Protein AF-A0A4R6B3Z7-F1 (afdb_monomer_lite)

Sequence (141 aa):
MPLNQSAVAQMITEAGQPAQTKGRKVWILDGGNMMTAMNHFKQITGEDFNMAALPTVASGFKLKTVSEAVLGTTVKVTLRGGSSSSIDGPGNKHHGPPTLEIQYAEALTLVPAFLGFKKKTVVEVKYSTRAEFARWADYAV

Organism: NCBI:txid2552766

Secondary structure (DSSP, 8-state):
----HHHHHHHHHHH-SPEEETTEEEEEETT--HHHHHHHHHHHH-PPP-GGGS-S--SS-EEEEEEEEETTEEEEEEEE---------TT-------EEEEETGGG-TT-GGGTTPPTTPEEEEEES-HHHHHHHHTT--

Foldseek 3Di:
DAFDLVLVQVLDVQQPAFDDDPQATEGENAQFALVNLQVSVCNGQVDHDPPVPFDPPQDWAFGDWDWDQQPNDTKIWIWTQARPDPDPDVPDDGGFGTKIKIWQCCSSVVRVVSPPPDGGHIYIYGGYHPVSVVVVVVVVD

Radius of gyration: 15.13 Å; chains: 1; bounding box: 40×35×35 Å

pLDDT: mean 76.1, std 18.97, range [32.97, 95.75]

Structure (mmCIF, N/CA/C/O backbone):
data_AF-A0A4R6B3Z7-F1
#
_entry.id   AF-A0A4R6B3Z7-F1
#
loop_
_atom_site.group_PDB
_atom_site.id
_atom_site.type_symbol
_atom_site.label_atom_id
_atom_site.label_alt_id
_atom_site.label_comp_id
_atom_site.label_asym_id
_atom_site.label_entity_id
_atom_site.label_seq_id
_atom_site.pdbx_PDB_ins_code
_atom_site.Cartn_x
_atom_site.Cartn_y
_atom_site.Cartn_z
_atom_site.occupancy
_atom_site.B_iso_or_equiv
_atom_site.auth_seq_id
_atom_site.auth_comp_id
_atom_site.auth_asym_id
_atom_site.auth_atom_id
_atom_site.pdbx_PDB_model_num
ATOM 1 N N . MET A 1 1 ? 1.414 10.761 13.659 1.00 69.19 1 MET A N 1
ATOM 2 C CA . MET A 1 1 ? 0.609 11.573 12.725 1.00 69.19 1 MET A CA 1
ATOM 3 C C . MET A 1 1 ? -0.324 10.600 12.038 1.00 69.19 1 MET A C 1
ATOM 5 O O . MET A 1 1 ? 0.214 9.582 11.626 1.00 69.19 1 MET A O 1
ATOM 9 N N . PRO A 1 2 ? -1.636 10.884 11.937 1.00 86.44 2 PRO A N 1
ATOM 10 C CA . PRO A 1 2 ? -2.605 9.965 11.342 1.00 86.44 2 PRO A CA 1
ATOM 11 C C . PRO A 1 2 ? -2.215 9.557 9.921 1.00 86.44 2 PRO A C 1
ATOM 13 O O . PRO A 1 2 ? -1.839 10.416 9.122 1.00 86.44 2 PRO A O 1
ATOM 16 N N . LEU A 1 3 ? -2.368 8.267 9.602 1.00 93.56 3 LEU A N 1
ATOM 17 C CA . LEU A 1 3 ? -2.203 7.738 8.252 1.00 93.56 3 LEU A CA 1
ATOM 18 C C . LEU A 1 3 ? -3.058 8.544 7.272 1.00 93.56 3 LEU A C 1
ATOM 20 O O . LEU A 1 3 ? -4.283 8.629 7.400 1.00 93.56 3 LEU A O 1
ATOM 24 N N . ASN A 1 4 ? -2.410 9.099 6.254 1.00 95.75 4 ASN A N 1
ATOM 25 C CA . ASN A 1 4 ? -3.064 9.868 5.211 1.00 95.75 4 ASN A CA 1
ATOM 26 C C . ASN A 1 4 ? -3.763 8.926 4.222 1.00 95.75 4 ASN A C 1
ATOM 28 O O . ASN A 1 4 ? -3.174 8.441 3.255 1.00 95.75 4 ASN A O 1
ATOM 32 N N . GLN A 1 5 ? -5.044 8.665 4.469 1.00 94.81 5 GLN A N 1
ATOM 33 C CA . GLN A 1 5 ? -5.840 7.756 3.643 1.00 94.81 5 GLN A CA 1
ATOM 34 C C . GLN A 1 5 ? -6.074 8.289 2.223 1.00 94.81 5 GLN A C 1
ATOM 36 O O . GLN A 1 5 ? -6.185 7.491 1.295 1.00 94.81 5 GLN A O 1
ATOM 41 N N . SER A 1 6 ? -6.082 9.611 2.023 1.00 95.44 6 SER A N 1
ATOM 42 C CA . SER A 1 6 ? -6.188 10.211 0.688 1.00 95.44 6 SER A CA 1
ATOM 43 C C . SER A 1 6 ? -4.965 9.883 -0.171 1.00 95.44 6 SER A C 1
ATOM 45 O O . SER A 1 6 ? -5.119 9.544 -1.342 1.00 95.44 6 SER A O 1
ATOM 47 N N . ALA A 1 7 ? -3.763 9.886 0.420 1.00 95.31 7 ALA A N 1
ATOM 48 C CA . ALA A 1 7 ? -2.546 9.445 -0.266 1.00 95.31 7 ALA A CA 1
ATOM 49 C C . ALA A 1 7 ? -2.605 7.949 -0.629 1.00 95.31 7 ALA A C 1
ATOM 51 O O . ALA A 1 7 ? -2.194 7.556 -1.719 1.00 95.31 7 ALA A O 1
ATOM 52 N N . VAL A 1 8 ? -3.181 7.109 0.242 1.00 94.81 8 VAL A N 1
ATOM 53 C CA . VAL A 1 8 ? -3.412 5.688 -0.076 1.00 94.81 8 VAL A CA 1
ATOM 54 C C . VAL A 1 8 ? -4.385 5.541 -1.250 1.00 94.81 8 VAL A C 1
ATOM 56 O O . VAL A 1 8 ? -4.115 4.774 -2.172 1.00 94.81 8 VAL A O 1
ATOM 59 N N . ALA A 1 9 ? -5.496 6.281 -1.250 1.00 94.19 9 ALA A N 1
ATOM 60 C CA . ALA A 1 9 ? -6.485 6.234 -2.326 1.00 94.19 9 ALA A CA 1
ATOM 61 C C . ALA A 1 9 ? -5.904 6.691 -3.673 1.00 94.19 9 ALA A C 1
ATOM 63 O O . ALA A 1 9 ? -6.158 6.051 -4.698 1.00 94.19 9 ALA A O 1
ATOM 64 N N . GLN A 1 10 ? -5.083 7.745 -3.668 1.00 93.94 10 GLN A N 1
ATOM 65 C CA . GLN A 1 10 ? -4.373 8.212 -4.856 1.00 93.94 10 GLN A CA 1
ATOM 66 C C . GLN A 1 10 ? -3.417 7.136 -5.392 1.00 93.94 10 GLN A C 1
ATOM 68 O O . GLN A 1 10 ? -3.535 6.754 -6.553 1.00 93.94 10 GLN A O 1
ATOM 73 N N . MET A 1 11 ? -2.554 6.571 -4.538 1.00 93.75 11 MET A N 1
ATOM 74 C CA . MET A 1 11 ? -1.624 5.499 -4.921 1.00 93.75 11 MET A CA 1
ATOM 75 C C . MET A 1 11 ? -2.352 4.300 -5.551 1.00 93.75 11 MET A C 1
ATOM 77 O O . MET A 1 11 ? -1.897 3.743 -6.549 1.00 93.75 11 MET A O 1
ATOM 81 N N . ILE A 1 12 ? -3.483 3.882 -4.975 1.00 92.19 12 ILE A N 1
ATOM 82 C CA . ILE A 1 12 ? -4.275 2.765 -5.510 1.00 92.19 12 ILE A CA 1
ATOM 83 C C . ILE A 1 12 ? -4.910 3.122 -6.859 1.00 92.19 12 ILE A C 1
ATOM 85 O O . ILE A 1 12 ? -4.953 2.276 -7.749 1.00 92.19 12 ILE A O 1
ATOM 89 N N . THR A 1 13 ? -5.356 4.367 -7.034 1.00 90.62 13 THR A N 1
ATOM 90 C CA . THR A 1 13 ? -5.906 4.857 -8.308 1.00 90.62 13 THR A CA 1
ATOM 91 C C . THR A 1 13 ? -4.843 4.846 -9.406 1.00 90.62 13 THR A C 1
ATOM 93 O O . THR A 1 13 ? -5.101 4.348 -10.500 1.00 90.62 13 THR A O 1
ATOM 96 N N . GLU A 1 14 ? -3.635 5.323 -9.102 1.00 88.94 14 GLU A N 1
ATOM 97 C CA . GLU A 1 14 ? -2.494 5.332 -10.026 1.00 88.94 14 GLU A CA 1
ATOM 98 C C . GLU A 1 14 ? -2.048 3.918 -10.417 1.00 88.94 14 GLU A C 1
ATOM 100 O O . GLU A 1 14 ? -1.723 3.662 -11.574 1.00 88.94 14 GLU A O 1
ATOM 105 N N . ALA A 1 15 ? -2.084 2.970 -9.476 1.00 85.25 15 ALA A N 1
ATOM 106 C CA . ALA A 1 15 ? -1.751 1.575 -9.754 1.00 85.25 15 ALA A CA 1
ATOM 107 C C . ALA A 1 15 ? -2.852 0.821 -10.535 1.00 85.25 15 ALA A C 1
ATOM 109 O O . ALA A 1 15 ? -2.633 -0.290 -11.024 1.00 85.25 15 ALA A O 1
ATOM 110 N N . GLY A 1 16 ? -4.048 1.402 -10.669 1.00 82.56 16 GLY A N 1
ATOM 111 C CA . GLY A 1 16 ? -5.147 0.852 -11.455 1.00 82.56 16 GLY A CA 1
ATOM 112 C C . GLY A 1 16 ? -5.812 -0.371 -10.814 1.00 82.56 16 GLY A C 1
ATOM 113 O O . GLY A 1 16 ? -6.297 -0.325 -9.684 1.00 82.56 16 GLY A O 1
ATOM 114 N N . GLN A 1 17 ? -5.910 -1.471 -11.564 1.00 76.50 17 GLN A N 1
ATOM 115 C CA . GLN A 1 17 ? -6.626 -2.673 -11.122 1.00 76.50 17 GLN A CA 1
ATOM 116 C C . GLN A 1 17 ? -5.704 -3.648 -10.378 1.00 76.50 17 GLN A C 1
ATOM 118 O O . GLN A 1 17 ? -4.563 -3.850 -10.804 1.00 76.50 17 GLN A O 1
ATOM 123 N N . PRO A 1 18 ? -6.189 -4.305 -9.306 1.00 78.44 18 PRO A N 1
ATOM 124 C CA . PRO A 1 18 ? -5.398 -5.307 -8.616 1.00 78.44 18 PRO A CA 1
ATOM 125 C C . PRO A 1 18 ? -5.166 -6.535 -9.500 1.00 78.44 18 PRO A C 1
ATOM 127 O O . PRO A 1 18 ? -6.094 -7.072 -10.107 1.00 78.44 18 PRO A O 1
ATOM 130 N N . ALA A 1 19 ? -3.943 -7.051 -9.477 1.00 71.31 19 ALA A N 1
ATOM 131 C CA . ALA A 1 19 ? -3.645 -8.413 -9.873 1.00 71.31 19 ALA A CA 1
ATOM 132 C C . ALA A 1 19 ? -4.337 -9.402 -8.916 1.00 71.31 19 ALA A C 1
ATOM 134 O O . ALA A 1 19 ? -4.336 -9.240 -7.688 1.00 71.31 19 ALA A O 1
ATOM 135 N N . GLN A 1 20 ? -4.936 -10.455 -9.475 1.00 56.88 20 GLN A N 1
ATOM 136 C CA . GLN A 1 20 ? -5.531 -11.521 -8.676 1.00 56.88 20 GLN A CA 1
ATOM 137 C C . GLN A 1 20 ? -4.430 -12.416 -8.104 1.00 56.88 20 GLN A C 1
ATOM 139 O O . GLN A 1 20 ? -3.680 -13.041 -8.846 1.00 56.88 20 GLN A O 1
ATOM 144 N N . THR A 1 21 ? -4.349 -12.507 -6.776 1.00 60.94 21 THR A N 1
ATOM 145 C CA . THR A 1 21 ? -3.451 -13.444 -6.087 1.00 60.94 21 THR A CA 1
ATOM 146 C C . THR A 1 21 ? -4.189 -14.127 -4.935 1.00 60.94 21 THR A C 1
ATOM 148 O O . THR A 1 21 ? -5.158 -13.589 -4.389 1.00 60.94 21 THR A O 1
ATOM 151 N N . LYS A 1 22 ? -3.768 -15.341 -4.561 1.00 59.09 22 LYS A N 1
ATOM 152 C CA . LYS A 1 22 ? -4.377 -16.080 -3.445 1.00 59.09 22 LYS A CA 1
ATOM 153 C C . LYS A 1 22 ? -4.065 -15.370 -2.120 1.00 59.09 22 LYS A C 1
ATOM 155 O O . LYS A 1 22 ? -2.913 -15.274 -1.714 1.00 59.09 22 LYS A O 1
ATOM 160 N N . GLY A 1 23 ? -5.101 -14.883 -1.435 1.00 64.69 23 GLY A N 1
ATOM 161 C CA . GLY A 1 23 ? -5.010 -14.364 -0.061 1.00 64.69 23 GLY A CA 1
ATOM 162 C C . GLY A 1 23 ? -4.461 -12.940 0.104 1.00 64.69 23 GLY A C 1
ATOM 163 O O . GLY A 1 23 ? -4.449 -12.440 1.227 1.00 64.69 23 GLY A O 1
ATOM 164 N N . ARG A 1 24 ? -4.047 -12.266 -0.976 1.00 73.38 24 ARG A N 1
ATOM 165 C CA . ARG A 1 24 ? -3.576 -10.872 -0.961 1.00 73.38 24 ARG A CA 1
ATOM 166 C C . ARG A 1 24 ? -4.234 -10.068 -2.072 1.00 73.38 24 ARG A C 1
ATOM 168 O O . ARG A 1 24 ? -4.665 -10.613 -3.088 1.00 73.38 24 ARG A O 1
ATOM 175 N N . LYS A 1 25 ? -4.320 -8.757 -1.875 1.00 85.06 25 LYS A N 1
ATOM 176 C CA . LYS A 1 25 ? -4.752 -7.828 -2.918 1.00 85.06 25 LYS A CA 1
ATOM 177 C C . LYS A 1 25 ? -3.520 -7.079 -3.407 1.00 85.06 25 LYS A C 1
ATOM 179 O O . LYS A 1 25 ? -2.950 -6.287 -2.664 1.00 85.06 25 LYS A O 1
ATOM 184 N N . VAL A 1 26 ? -3.065 -7.410 -4.610 1.00 85.50 26 VAL A N 1
ATOM 185 C CA . VAL A 1 26 ? -1.793 -6.916 -5.145 1.00 85.50 26 VAL A CA 1
ATOM 186 C C . VAL A 1 26 ? -2.087 -5.908 -6.240 1.00 85.50 26 VAL A C 1
ATOM 188 O O . VAL A 1 26 ? -2.778 -6.239 -7.189 1.00 85.50 26 VAL A O 1
ATOM 191 N N . TRP A 1 27 ? -1.551 -4.704 -6.133 1.00 87.94 27 TRP A N 1
ATOM 192 C CA . TRP A 1 27 ? -1.521 -3.703 -7.191 1.00 87.94 27 TRP A CA 1
ATOM 193 C C . TRP A 1 27 ? -0.117 -3.590 -7.753 1.00 87.94 27 TRP A C 1
ATOM 195 O O . TRP A 1 27 ? 0.869 -3.821 -7.049 1.00 87.94 27 TRP A O 1
ATOM 205 N N . ILE A 1 28 ? -0.036 -3.213 -9.023 1.00 84.62 28 ILE A N 1
ATOM 206 C CA . ILE A 1 28 ? 1.228 -2.982 -9.709 1.00 84.62 28 ILE A CA 1
ATOM 207 C C . ILE A 1 28 ? 1.203 -1.553 -10.221 1.00 84.62 28 ILE A C 1
ATOM 209 O O . ILE A 1 28 ? 0.374 -1.207 -11.059 1.00 84.62 28 ILE A O 1
ATOM 213 N N . LEU A 1 29 ? 2.118 -0.744 -9.708 1.00 85.25 29 LEU A N 1
ATOM 214 C CA . LEU A 1 29 ? 2.372 0.591 -10.209 1.00 85.25 29 LEU A CA 1
ATOM 215 C C . LEU A 1 29 ? 3.464 0.489 -11.276 1.00 85.25 29 LEU A C 1
ATOM 217 O O . LEU A 1 29 ? 4.644 0.313 -10.954 1.00 85.25 29 LEU A O 1
ATOM 221 N N . ASP A 1 30 ? 3.029 0.549 -12.535 1.00 79.69 30 ASP A N 1
ATOM 222 C CA . ASP A 1 30 ? 3.887 0.423 -13.714 1.00 79.69 30 ASP A CA 1
ATOM 223 C C . ASP A 1 30 ? 4.884 1.589 -13.784 1.00 79.69 30 ASP A C 1
ATOM 225 O O . ASP A 1 30 ? 4.512 2.746 -13.596 1.00 79.69 30 ASP A O 1
ATOM 229 N N . GLY A 1 31 ? 6.167 1.289 -13.998 1.00 73.44 31 GLY A N 1
ATOM 230 C CA . GLY A 1 31 ? 7.242 2.292 -13.991 1.00 73.44 31 GLY A CA 1
ATOM 231 C C . GLY A 1 31 ? 7.625 2.835 -12.605 1.00 73.44 31 GLY A C 1
ATOM 232 O O . GLY A 1 31 ? 8.460 3.735 -12.504 1.00 73.44 31 GLY A O 1
ATOM 233 N N . GLY A 1 32 ? 7.054 2.293 -11.524 1.00 75.50 32 GLY A N 1
ATOM 234 C CA . GLY A 1 32 ? 7.458 2.628 -10.162 1.00 75.50 32 GLY A CA 1
ATOM 235 C C . GLY A 1 32 ? 8.855 2.102 -9.826 1.00 75.50 32 GLY A C 1
ATOM 236 O O . GLY A 1 32 ? 9.246 1.024 -10.261 1.00 75.50 32 GLY A O 1
ATOM 237 N N . ASN A 1 33 ? 9.593 2.832 -8.990 1.00 81.00 33 ASN A N 1
ATOM 238 C CA . ASN A 1 33 ? 10.872 2.382 -8.440 1.00 81.00 33 ASN A CA 1
ATOM 239 C C . ASN A 1 33 ? 10.935 2.613 -6.919 1.00 81.00 33 ASN A C 1
ATOM 241 O O . ASN A 1 33 ? 9.954 3.007 -6.282 1.00 81.00 33 ASN A O 1
ATOM 245 N N . MET A 1 34 ? 12.104 2.369 -6.322 1.00 82.81 34 MET A N 1
ATOM 246 C CA . MET A 1 34 ? 12.314 2.512 -4.881 1.00 82.81 34 MET A CA 1
ATOM 247 C C . MET A 1 34 ? 12.057 3.943 -4.374 1.00 82.81 34 MET A C 1
ATOM 249 O O . MET A 1 34 ? 11.475 4.116 -3.306 1.00 82.81 34 MET A O 1
ATOM 253 N N . MET A 1 35 ? 12.430 4.964 -5.151 1.00 84.50 35 MET A N 1
ATOM 254 C CA . MET A 1 35 ? 12.198 6.368 -4.800 1.00 84.50 35 MET A CA 1
ATOM 255 C C . MET A 1 35 ? 10.701 6.695 -4.791 1.00 84.50 35 MET A C 1
ATOM 257 O O . MET A 1 35 ? 10.207 7.307 -3.845 1.00 84.50 35 MET A O 1
ATOM 261 N N . THR A 1 36 ? 9.951 6.222 -5.792 1.00 87.94 36 THR A N 1
ATOM 262 C CA . THR A 1 36 ? 8.484 6.356 -5.825 1.00 87.94 36 THR A CA 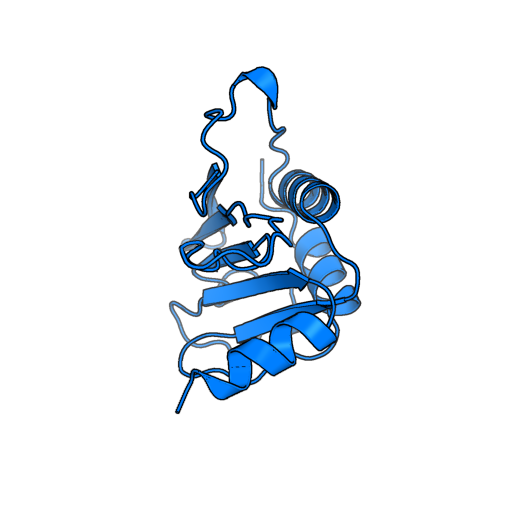1
ATOM 263 C C . THR A 1 36 ? 7.846 5.697 -4.600 1.00 87.94 36 THR A C 1
ATOM 265 O O . THR A 1 36 ? 6.994 6.294 -3.944 1.00 87.94 36 THR A O 1
ATOM 268 N N . ALA A 1 37 ? 8.308 4.498 -4.233 1.00 88.56 37 ALA A N 1
ATOM 269 C CA . ALA A 1 37 ? 7.805 3.775 -3.069 1.00 88.56 37 ALA A CA 1
ATOM 270 C C . ALA A 1 37 ? 8.092 4.503 -1.742 1.00 88.56 37 ALA A C 1
ATOM 272 O O . ALA A 1 37 ? 7.229 4.549 -0.862 1.00 88.56 37 ALA A O 1
ATOM 273 N N . MET A 1 38 ? 9.277 5.108 -1.599 1.00 88.69 38 MET A N 1
ATOM 274 C CA . MET A 1 38 ? 9.626 5.945 -0.443 1.00 88.69 38 MET A CA 1
ATOM 275 C C . MET A 1 38 ? 8.756 7.200 -0.366 1.00 88.69 38 MET A C 1
ATOM 277 O O . MET A 1 38 ? 8.287 7.542 0.718 1.00 88.69 38 MET A O 1
ATOM 281 N N . ASN A 1 39 ? 8.495 7.850 -1.503 1.00 91.25 39 ASN A N 1
ATOM 282 C CA . ASN A 1 39 ? 7.639 9.033 -1.566 1.00 91.25 39 ASN A CA 1
ATOM 283 C C . ASN A 1 39 ? 6.200 8.714 -1.146 1.00 91.25 39 ASN A C 1
ATOM 285 O O . ASN A 1 39 ? 5.658 9.407 -0.287 1.00 91.25 39 ASN A O 1
ATOM 289 N N . HIS A 1 40 ? 5.604 7.636 -1.664 1.00 93.31 40 HIS A N 1
ATOM 290 C CA . HIS A 1 40 ? 4.278 7.194 -1.218 1.00 93.31 40 HIS A CA 1
ATOM 291 C C . HIS A 1 40 ? 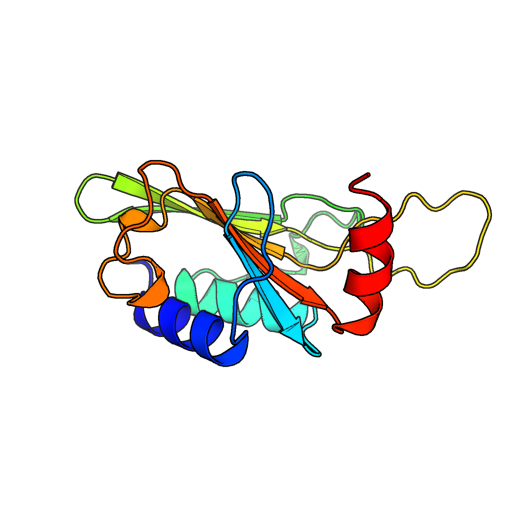4.265 6.826 0.264 1.00 93.31 40 HIS A C 1
ATOM 293 O O . HIS A 1 40 ? 3.359 7.228 0.991 1.00 93.31 40 HIS A O 1
ATOM 299 N N . PHE A 1 41 ? 5.290 6.123 0.756 1.00 93.12 41 PHE A N 1
ATOM 300 C CA . PHE A 1 41 ? 5.387 5.818 2.180 1.00 93.12 41 PHE A CA 1
ATOM 301 C C . PHE A 1 41 ? 5.417 7.090 3.035 1.00 93.12 41 PHE A C 1
ATOM 303 O O . PHE A 1 41 ? 4.667 7.178 4.008 1.00 93.12 41 PHE A O 1
ATOM 310 N N . LYS A 1 42 ? 6.222 8.091 2.657 1.00 93.75 42 LYS A N 1
ATOM 311 C CA . LYS A 1 42 ? 6.277 9.389 3.339 1.00 93.75 42 LYS A CA 1
ATOM 312 C C . LYS A 1 42 ? 4.926 10.099 3.300 1.00 93.75 42 LYS A C 1
ATOM 314 O O . LYS A 1 42 ? 4.465 10.574 4.329 1.00 93.75 42 LYS A O 1
ATOM 319 N N . GLN A 1 43 ? 4.267 10.152 2.145 1.00 94.88 43 GLN A N 1
ATOM 320 C CA . GLN A 1 43 ? 2.956 10.796 2.008 1.00 94.88 43 GLN A CA 1
ATOM 321 C C . GLN A 1 43 ? 1.881 10.130 2.876 1.00 94.88 43 GLN A C 1
ATOM 323 O O . GLN A 1 43 ? 1.044 10.826 3.446 1.00 94.88 43 GLN A O 1
ATOM 328 N N . ILE A 1 44 ? 1.916 8.798 2.989 1.00 95.25 44 ILE A N 1
ATOM 329 C CA . ILE A 1 44 ? 0.963 8.010 3.779 1.00 95.25 44 ILE A CA 1
ATOM 330 C C . ILE A 1 44 ? 1.236 8.145 5.278 1.00 95.25 44 ILE A C 1
ATOM 332 O O . ILE A 1 44 ? 0.299 8.275 6.058 1.00 95.25 44 ILE A O 1
ATOM 336 N N . THR A 1 45 ? 2.498 8.074 5.694 1.00 94.31 45 THR A N 1
ATOM 337 C CA . THR A 1 45 ? 2.865 7.919 7.113 1.00 94.31 45 THR A CA 1
ATOM 338 C C . THR A 1 45 ? 3.384 9.199 7.770 1.00 94.31 45 THR A C 1
ATOM 340 O O . THR A 1 45 ? 3.505 9.247 8.990 1.00 94.31 45 THR A O 1
ATOM 343 N N . GLY A 1 46 ? 3.730 10.220 6.982 1.00 91.75 46 GLY A N 1
ATOM 344 C CA . GLY A 1 46 ? 4.452 11.416 7.430 1.00 91.75 46 GLY A CA 1
ATOM 345 C C . GLY A 1 46 ? 5.922 11.162 7.779 1.00 91.75 46 GLY A C 1
ATOM 346 O O . GLY A 1 46 ? 6.641 12.096 8.120 1.00 91.75 46 GLY A O 1
ATOM 347 N N . GLU A 1 47 ? 6.382 9.913 7.696 1.00 88.81 47 GLU A N 1
ATOM 348 C CA . GLU A 1 47 ? 7.709 9.515 8.140 1.00 88.81 47 GLU A CA 1
ATOM 349 C C . GLU A 1 47 ? 8.731 9.601 7.013 1.00 88.81 47 GLU A C 1
ATOM 351 O O . GLU A 1 47 ? 8.602 8.962 5.966 1.00 88.81 47 GLU A O 1
ATOM 356 N N . ASP A 1 48 ? 9.804 10.336 7.280 1.00 81.62 48 ASP A N 1
ATOM 357 C CA . ASP A 1 48 ? 10.959 10.386 6.401 1.00 81.62 48 ASP A CA 1
ATOM 358 C C . ASP A 1 48 ? 11.816 9.118 6.502 1.00 81.62 48 ASP A C 1
ATOM 360 O O . ASP A 1 48 ? 11.838 8.389 7.508 1.00 81.62 48 ASP A O 1
ATOM 364 N N . PHE A 1 49 ? 12.558 8.868 5.428 1.00 75.62 49 PHE A N 1
ATOM 365 C CA . PHE A 1 49 ? 13.634 7.892 5.409 1.00 75.62 49 PHE A CA 1
ATOM 366 C C . PHE A 1 49 ? 14.962 8.612 5.527 1.00 75.62 49 PHE A C 1
ATOM 368 O O . PHE A 1 49 ? 15.368 9.345 4.628 1.00 75.62 49 PHE A O 1
ATOM 375 N N . ASN A 1 50 ? 15.688 8.331 6.603 1.00 70.50 50 ASN A N 1
ATOM 376 C CA . ASN A 1 50 ? 17.099 8.654 6.633 1.00 70.50 50 ASN A CA 1
ATOM 377 C C . ASN A 1 50 ? 17.851 7.595 5.816 1.00 70.50 50 ASN A C 1
ATOM 379 O O . ASN A 1 50 ? 18.132 6.507 6.318 1.00 70.50 50 ASN A O 1
ATOM 383 N N . MET A 1 51 ? 18.163 7.914 4.559 1.00 64.75 51 MET A N 1
ATOM 384 C CA . MET A 1 51 ? 18.902 7.015 3.668 1.00 64.75 51 MET A CA 1
ATOM 385 C C . MET A 1 51 ? 20.273 6.608 4.221 1.00 64.75 51 MET A C 1
ATOM 387 O O . MET A 1 51 ? 20.717 5.500 3.947 1.00 64.75 51 MET A O 1
ATOM 391 N N . ALA A 1 52 ? 20.913 7.456 5.032 1.00 62.66 52 ALA A N 1
ATOM 392 C CA . ALA A 1 52 ? 22.194 7.138 5.662 1.00 62.66 52 ALA A CA 1
ATOM 393 C C . ALA A 1 52 ? 22.057 6.150 6.835 1.00 62.66 52 ALA A C 1
ATOM 395 O O . ALA A 1 52 ? 23.031 5.506 7.211 1.00 62.66 52 ALA A O 1
ATOM 396 N N . ALA A 1 53 ? 20.855 6.020 7.406 1.00 58.25 53 ALA A N 1
ATOM 397 C CA . ALA A 1 53 ? 20.550 5.075 8.480 1.00 58.25 53 ALA A CA 1
ATOM 398 C C . ALA A 1 53 ? 19.901 3.778 7.969 1.00 58.25 53 ALA A C 1
ATOM 400 O O . ALA A 1 53 ? 19.594 2.888 8.765 1.00 58.25 53 ALA A O 1
ATOM 401 N N . LEU A 1 54 ? 19.660 3.664 6.659 1.00 58.56 54 LEU A N 1
ATOM 402 C CA . LEU A 1 54 ? 19.177 2.421 6.080 1.00 58.56 54 LEU A CA 1
ATOM 403 C C . LEU A 1 54 ? 20.319 1.399 6.081 1.00 58.56 54 LEU A C 1
ATOM 405 O O . LEU A 1 54 ? 21.416 1.717 5.615 1.00 58.56 54 LEU A O 1
ATOM 409 N N . PRO A 1 55 ? 20.093 0.174 6.589 1.00 54.06 55 PRO A N 1
ATOM 410 C CA . PRO A 1 55 ? 21.111 -0.861 6.546 1.00 54.06 55 PRO A CA 1
ATOM 411 C C . PRO A 1 55 ? 21.543 -1.076 5.091 1.00 54.06 55 PRO A C 1
ATOM 413 O O . PRO A 1 55 ? 20.717 -1.327 4.216 1.00 54.06 55 PRO A O 1
ATOM 416 N N . THR A 1 56 ? 22.849 -0.968 4.839 1.00 51.66 56 THR A N 1
ATOM 417 C CA . THR A 1 56 ? 23.481 -0.964 3.505 1.00 51.66 56 THR A CA 1
ATOM 418 C C . THR A 1 56 ? 23.331 -2.294 2.753 1.00 51.66 56 THR A C 1
ATOM 420 O O . THR A 1 56 ? 23.726 -2.414 1.596 1.00 51.66 56 THR A O 1
ATOM 423 N N . VAL A 1 57 ? 22.739 -3.310 3.386 1.00 48.84 57 VAL A N 1
ATOM 424 C CA . VAL A 1 57 ? 22.419 -4.599 2.769 1.00 48.84 57 VAL A CA 1
ATOM 425 C C . VAL A 1 57 ? 21.156 -4.489 1.915 1.00 48.84 57 VAL A C 1
ATOM 427 O O . VAL A 1 57 ? 20.034 -4.786 2.327 1.00 48.84 57 VAL A O 1
ATOM 430 N N . ALA A 1 58 ? 21.390 -4.078 0.672 1.00 45.34 58 ALA A N 1
ATOM 431 C CA . ALA A 1 58 ? 20.503 -4.231 -0.466 1.00 45.34 58 ALA A CA 1
ATOM 432 C C . ALA A 1 58 ? 20.245 -5.723 -0.758 1.00 45.34 58 ALA A C 1
ATOM 434 O O . ALA A 1 58 ? 20.928 -6.342 -1.565 1.00 45.34 58 ALA A O 1
ATOM 435 N N . SER A 1 59 ? 19.280 -6.332 -0.070 1.00 43.69 59 SER A N 1
ATOM 436 C CA . SER A 1 59 ? 18.623 -7.569 -0.526 1.00 43.69 59 SER A CA 1
ATOM 437 C C . SER A 1 59 ? 17.318 -7.816 0.241 1.00 43.69 59 SER A C 1
ATOM 439 O O . SER A 1 59 ? 17.306 -8.328 1.352 1.00 43.69 59 SER A O 1
ATOM 441 N N . GLY A 1 60 ? 16.176 -7.429 -0.336 1.00 49.97 60 GLY A N 1
ATOM 442 C CA . GLY A 1 60 ? 14.847 -7.939 0.050 1.00 49.97 60 GLY A CA 1
ATOM 443 C C . GLY A 1 60 ? 14.314 -7.642 1.464 1.00 49.97 60 GLY A C 1
ATOM 444 O O . GLY A 1 60 ? 13.289 -8.214 1.847 1.00 49.97 60 GLY A O 1
ATOM 445 N N . PHE A 1 61 ? 14.954 -6.777 2.257 1.00 65.56 61 PHE A N 1
ATOM 446 C CA . PHE A 1 61 ? 14.540 -6.542 3.643 1.00 65.56 61 PHE A CA 1
ATOM 447 C C . PHE A 1 61 ? 13.411 -5.513 3.798 1.00 65.56 61 PHE A C 1
ATOM 449 O O . PHE A 1 61 ? 13.271 -4.538 3.058 1.00 65.56 61 PHE A O 1
ATOM 456 N N . LYS A 1 62 ? 12.590 -5.751 4.827 1.00 68.56 62 LYS A N 1
ATOM 457 C CA . LYS A 1 62 ? 11.638 -4.795 5.398 1.00 68.56 62 LYS A CA 1
ATOM 458 C C . LYS A 1 62 ? 12.414 -3.566 5.883 1.00 68.56 62 LYS A C 1
ATOM 460 O O . LYS A 1 62 ? 13.157 -3.669 6.850 1.00 68.56 62 LYS A O 1
ATOM 465 N N . LEU A 1 63 ? 12.233 -2.430 5.216 1.00 77.44 63 LEU A N 1
ATOM 466 C CA . LEU A 1 63 ? 13.009 -1.215 5.468 1.00 77.44 63 LEU A CA 1
ATOM 467 C C . LEU A 1 63 ? 12.456 -0.427 6.646 1.00 77.44 63 LEU A C 1
ATOM 469 O O . LEU A 1 63 ? 13.188 -0.078 7.564 1.00 77.44 63 LEU A O 1
ATOM 473 N N . LYS A 1 64 ? 11.149 -0.157 6.637 1.00 85.75 64 LYS A N 1
ATOM 474 C CA . LYS A 1 64 ? 10.488 0.576 7.720 1.00 85.75 64 LYS A CA 1
ATOM 475 C C . LYS A 1 64 ? 9.053 0.120 7.868 1.00 85.75 64 LYS A C 1
ATOM 477 O O . LYS A 1 64 ? 8.417 -0.360 6.928 1.00 85.75 64 LYS A O 1
ATOM 482 N N . THR A 1 65 ? 8.537 0.215 9.085 1.00 90.00 65 THR A N 1
ATOM 483 C CA . THR A 1 65 ? 7.117 0.017 9.354 1.00 90.00 65 THR A CA 1
ATOM 484 C C . THR A 1 65 ? 6.621 1.059 10.313 1.00 90.00 65 THR A C 1
ATOM 486 O O . THR A 1 65 ? 7.207 1.247 11.372 1.00 90.00 65 THR A O 1
ATOM 489 N N . VAL A 1 66 ? 5.509 1.670 9.937 1.00 91.44 66 VAL A N 1
ATOM 490 C CA . VAL A 1 66 ? 4.730 2.549 10.795 1.00 91.44 66 VAL A CA 1
ATOM 491 C C . VAL A 1 66 ? 3.455 1.805 11.144 1.00 91.44 66 VAL A C 1
ATOM 493 O O . VAL A 1 66 ? 2.826 1.193 10.281 1.00 91.44 66 VAL A O 1
ATOM 496 N N . SER A 1 67 ? 3.135 1.777 12.433 1.00 93.56 67 SER A N 1
ATOM 497 C CA . SER A 1 67 ? 1.907 1.177 12.946 1.00 93.56 67 SER A CA 1
ATOM 498 C C . SER A 1 67 ? 1.090 2.269 13.606 1.00 93.56 67 SER A C 1
ATOM 500 O O . SER A 1 67 ? 1.622 2.997 14.439 1.00 93.56 67 SER A O 1
ATOM 502 N N . GLU A 1 68 ? -0.186 2.361 13.260 1.00 93.00 68 GLU A N 1
ATOM 503 C CA . GLU A 1 68 ? -1.072 3.372 13.818 1.00 93.00 68 GLU A CA 1
ATOM 504 C C . GLU A 1 68 ? -2.479 2.822 14.028 1.00 93.00 68 GLU A C 1
ATOM 506 O O . GLU A 1 68 ? -2.948 1.963 13.281 1.00 93.00 68 GLU A O 1
ATOM 511 N N . ALA A 1 69 ? -3.147 3.298 15.077 1.00 92.19 69 ALA A N 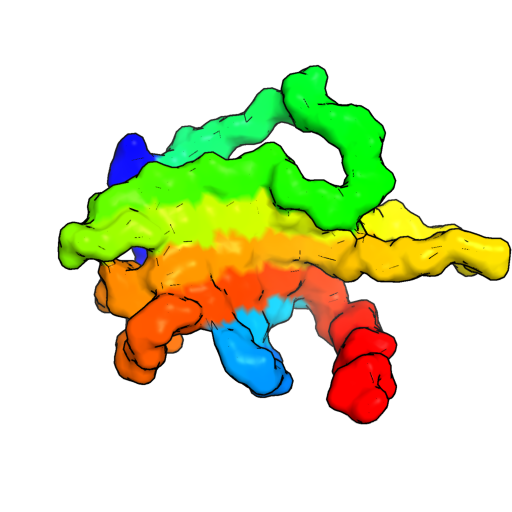1
ATOM 512 C CA . ALA A 1 69 ? -4.522 2.932 15.361 1.00 92.19 69 ALA A CA 1
ATOM 513 C C . ALA A 1 69 ? -5.477 3.768 14.498 1.00 92.19 69 ALA A C 1
ATOM 515 O O . ALA A 1 69 ? -5.557 4.985 14.642 1.00 92.19 69 ALA A O 1
ATOM 516 N N . VAL A 1 70 ? -6.242 3.101 13.639 1.00 91.00 70 VAL A N 1
ATOM 517 C CA . VAL A 1 70 ? -7.313 3.693 12.834 1.00 91.00 70 VAL A CA 1
ATOM 518 C C . VAL A 1 70 ? -8.611 2.992 13.216 1.00 91.00 70 VAL A C 1
ATOM 520 O O . VAL A 1 70 ? -8.727 1.777 13.070 1.00 91.00 70 VAL A O 1
ATOM 523 N N . LEU A 1 71 ? -9.575 3.742 13.761 1.00 86.88 71 LEU A N 1
ATOM 524 C CA . LEU A 1 71 ? -10.890 3.220 14.173 1.00 86.88 71 LEU A CA 1
ATOM 525 C C . LEU A 1 71 ? -10.802 1.968 15.076 1.00 86.88 71 LEU A C 1
ATOM 527 O O . LEU A 1 71 ? -11.539 1.000 14.906 1.00 86.88 71 LEU A O 1
ATOM 531 N N . GLY A 1 72 ? -9.853 1.959 16.018 1.00 88.12 72 GLY A N 1
ATOM 532 C CA . GLY A 1 72 ? -9.641 0.835 16.939 1.00 88.12 72 GLY A CA 1
ATOM 533 C C . GLY A 1 72 ? -8.904 -0.372 16.342 1.00 88.12 72 GLY A C 1
ATOM 534 O O . GLY A 1 72 ? -8.733 -1.373 17.032 1.00 88.12 72 GLY A O 1
ATOM 535 N N . THR A 1 73 ? -8.433 -0.290 15.093 1.00 90.88 73 THR A N 1
ATOM 536 C CA . THR A 1 73 ? -7.610 -1.321 14.444 1.00 90.88 73 THR A CA 1
ATOM 537 C C . THR A 1 73 ? -6.201 -0.796 14.193 1.00 90.88 73 THR A C 1
ATOM 539 O O . THR A 1 73 ? -6.024 0.279 13.626 1.00 90.88 73 THR A O 1
ATOM 542 N N . THR A 1 74 ? -5.175 -1.553 14.586 1.00 94.00 74 THR A N 1
ATOM 543 C CA . THR A 1 74 ? -3.781 -1.184 14.304 1.00 94.00 74 THR A CA 1
ATOM 544 C C . THR A 1 74 ? -3.426 -1.511 12.857 1.00 94.00 74 THR A C 1
ATOM 546 O O . THR A 1 74 ? -3.096 -2.653 12.531 1.00 94.00 74 THR A O 1
ATOM 549 N N . VAL A 1 75 ? -3.454 -0.497 11.998 1.00 94.00 75 VAL A N 1
ATOM 550 C CA . VAL A 1 75 ? -3.001 -0.581 10.609 1.00 94.00 75 VAL A CA 1
ATOM 551 C C . VAL A 1 75 ? -1.481 -0.507 10.586 1.00 94.00 75 VAL A C 1
ATOM 553 O O . VAL A 1 75 ? -0.875 0.305 11.287 1.00 94.00 75 VAL A O 1
ATOM 556 N N . LYS A 1 76 ? -0.850 -1.361 9.778 1.00 94.25 76 LYS A N 1
ATOM 557 C CA . LYS A 1 76 ? 0.605 -1.346 9.588 1.00 94.25 76 LYS A CA 1
ATOM 558 C C . LYS A 1 76 ? 0.924 -1.045 8.140 1.00 94.25 76 LYS A C 1
ATOM 560 O O . LYS A 1 76 ? 0.473 -1.770 7.259 1.00 94.25 76 LYS A O 1
ATOM 565 N N . VAL A 1 77 ? 1.737 -0.020 7.921 1.00 93.50 77 VAL A N 1
ATOM 566 C CA . VAL A 1 77 ? 2.289 0.323 6.612 1.00 93.50 77 VAL A CA 1
ATOM 567 C C . VAL A 1 77 ? 3.760 -0.050 6.619 1.00 93.50 77 VAL A C 1
ATOM 569 O O . VAL A 1 77 ? 4.533 0.443 7.441 1.00 93.50 77 VAL A O 1
ATOM 572 N N . THR A 1 78 ? 4.157 -0.949 5.729 1.00 91.50 78 THR A N 1
ATOM 573 C CA . THR A 1 78 ? 5.516 -1.473 5.634 1.00 91.50 78 THR A CA 1
ATOM 574 C C . THR A 1 78 ? 6.096 -1.176 4.259 1.00 91.50 78 THR A C 1
ATOM 576 O O . THR A 1 78 ? 5.581 -1.667 3.260 1.00 91.50 78 THR A O 1
ATOM 579 N N . LEU A 1 79 ? 7.212 -0.444 4.204 1.00 89.38 79 LEU A N 1
ATOM 580 C CA . LEU A 1 79 ? 8.033 -0.372 2.997 1.00 89.38 79 LEU A CA 1
ATOM 581 C C . LEU A 1 79 ? 9.054 -1.509 3.021 1.00 89.38 79 LEU A C 1
ATOM 583 O O . LEU A 1 79 ? 9.795 -1.674 3.995 1.00 89.38 79 LEU A O 1
ATOM 587 N N . ARG A 1 80 ? 9.104 -2.286 1.946 1.00 85.00 80 ARG A N 1
ATOM 588 C CA . ARG A 1 80 ? 10.098 -3.333 1.714 1.00 85.00 80 ARG A CA 1
ATOM 589 C C . ARG A 1 80 ? 10.961 -2.939 0.528 1.00 85.00 80 ARG A C 1
ATOM 591 O O . ARG A 1 80 ? 10.439 -2.494 -0.495 1.00 85.00 80 ARG A O 1
ATOM 598 N N . GLY A 1 81 ? 12.267 -3.125 0.677 1.00 75.75 81 GLY A N 1
ATOM 599 C CA . GLY A 1 81 ? 13.193 -2.981 -0.434 1.00 75.75 81 GLY A CA 1
ATOM 600 C C . GLY A 1 81 ? 12.983 -4.100 -1.450 1.00 75.75 81 GLY A C 1
ATOM 601 O O . GLY A 1 81 ? 12.684 -5.236 -1.077 1.00 75.75 81 GLY A O 1
ATOM 602 N N . GLY A 1 82 ? 13.156 -3.767 -2.725 1.00 67.00 82 GLY A N 1
ATOM 603 C CA . GLY A 1 82 ? 13.418 -4.736 -3.784 1.00 67.00 82 GLY A CA 1
ATOM 604 C C . GLY A 1 82 ? 14.893 -4.702 -4.170 1.00 67.00 82 GLY A C 1
ATOM 605 O O . GLY A 1 82 ? 15.531 -3.667 -3.982 1.00 67.00 82 GLY A O 1
ATOM 606 N N . SER A 1 83 ? 15.455 -5.801 -4.681 1.00 51.81 83 SER A N 1
ATOM 607 C CA . SER A 1 83 ? 16.792 -5.733 -5.293 1.00 51.81 83 SER A CA 1
ATOM 608 C C . SER A 1 83 ? 16.622 -5.436 -6.773 1.00 51.81 83 SER A C 1
ATOM 610 O O . SER A 1 83 ? 16.162 -6.287 -7.529 1.00 51.81 83 SER A O 1
ATOM 612 N N . SER A 1 84 ? 17.014 -4.242 -7.206 1.00 43.34 84 SER A N 1
ATOM 613 C CA . SER A 1 84 ? 17.272 -3.986 -8.620 1.00 43.34 84 SER A CA 1
ATOM 614 C C . SER A 1 84 ? 18.631 -4.591 -8.970 1.00 43.34 84 SER A C 1
ATOM 616 O O . SER A 1 84 ? 19.658 -3.922 -8.892 1.00 43.34 84 SER A O 1
ATOM 618 N N . SER A 1 85 ? 18.671 -5.872 -9.313 1.00 36.69 85 SER A N 1
ATOM 619 C CA . SER A 1 85 ? 19.874 -6.470 -9.892 1.00 36.69 85 SER A CA 1
ATOM 620 C C . SER A 1 85 ? 19.497 -7.237 -11.147 1.00 36.69 85 SER A C 1
ATOM 622 O O . SER A 1 85 ? 19.274 -8.445 -11.118 1.00 36.69 85 SER A O 1
ATOM 624 N N . SER A 1 86 ? 19.433 -6.500 -12.252 1.00 36.38 86 SER A N 1
ATOM 625 C CA . SER A 1 86 ? 19.570 -7.003 -13.616 1.00 36.38 86 SER A CA 1
ATOM 626 C C . SER A 1 86 ? 21.036 -7.370 -13.878 1.00 36.38 86 SER A C 1
ATOM 628 O O . SER A 1 86 ? 21.736 -6.681 -14.616 1.00 36.38 86 SER A O 1
ATOM 630 N N . ILE A 1 87 ? 21.529 -8.416 -13.215 1.00 35.34 87 ILE A N 1
ATOM 631 C CA . ILE A 1 87 ? 22.804 -9.039 -13.576 1.00 35.34 87 ILE A CA 1
ATOM 632 C C . ILE A 1 87 ? 22.512 -10.515 -13.804 1.00 35.34 87 ILE A C 1
ATOM 634 O O . ILE A 1 87 ? 22.288 -11.260 -12.846 1.00 35.34 87 ILE A O 1
ATOM 638 N N . ASP A 1 88 ? 22.475 -10.896 -15.080 1.00 38.78 88 ASP A N 1
ATOM 639 C CA . ASP A 1 88 ? 22.439 -12.284 -15.524 1.00 38.78 88 ASP A CA 1
ATOM 640 C C . ASP A 1 88 ? 23.719 -12.974 -15.042 1.00 38.78 88 ASP A C 1
ATOM 642 O O . ASP A 1 88 ? 24.812 -12.766 -15.565 1.00 38.78 88 ASP A O 1
ATOM 646 N N . GLY A 1 89 ? 23.586 -13.764 -13.981 1.00 41.25 89 GLY A N 1
ATOM 647 C CA . GLY A 1 89 ? 24.663 -14.554 -13.408 1.00 41.25 89 GLY A CA 1
ATOM 648 C C . GLY A 1 89 ? 24.084 -15.767 -12.679 1.00 41.25 89 GLY A C 1
ATOM 649 O O . GLY A 1 89 ? 23.065 -15.630 -11.990 1.00 41.25 89 GLY A O 1
ATOM 650 N N . PRO A 1 90 ? 24.695 -16.958 -12.813 1.00 37.31 90 PRO A N 1
ATOM 651 C CA . PRO A 1 90 ? 24.208 -18.179 -12.184 1.00 37.31 90 PRO A CA 1
ATOM 652 C C . PRO A 1 90 ? 24.466 -18.096 -10.673 1.00 37.31 90 PRO A C 1
ATOM 654 O O . PRO A 1 90 ? 25.511 -18.505 -10.178 1.00 37.31 90 PRO A O 1
ATOM 657 N N . GLY A 1 91 ? 23.531 -17.492 -9.936 1.00 41.09 91 GLY A N 1
ATOM 658 C CA . GLY A 1 91 ? 23.638 -17.334 -8.482 1.00 41.09 91 GLY A CA 1
ATOM 659 C C . GLY A 1 91 ? 22.745 -16.269 -7.840 1.00 41.09 91 GLY A C 1
ATOM 660 O O . GLY A 1 91 ? 22.580 -16.293 -6.621 1.00 41.09 91 GLY A O 1
ATOM 661 N N . ASN A 1 92 ? 22.123 -15.363 -8.601 1.00 40.72 92 ASN A N 1
ATOM 662 C CA . ASN A 1 92 ? 21.293 -14.308 -8.012 1.00 40.72 92 ASN A CA 1
ATOM 663 C C . ASN A 1 92 ? 19.848 -14.771 -7.783 1.00 40.72 92 ASN A C 1
ATOM 665 O O . ASN A 1 92 ? 19.019 -14.774 -8.690 1.00 40.72 92 ASN A O 1
ATOM 669 N N . LYS A 1 93 ? 19.528 -15.133 -6.535 1.00 43.78 93 LYS A N 1
ATOM 670 C CA . LYS A 1 93 ? 18.141 -15.306 -6.081 1.00 43.78 93 LYS A CA 1
ATOM 671 C C . LYS A 1 93 ? 17.401 -13.981 -6.285 1.00 43.78 93 LYS A C 1
ATOM 673 O O . LYS A 1 93 ? 17.705 -12.993 -5.627 1.00 43.78 93 LYS A O 1
ATOM 678 N N . HIS A 1 94 ? 16.446 -13.959 -7.209 1.00 46.81 94 HIS A N 1
ATOM 679 C CA . HIS A 1 94 ? 15.610 -12.796 -7.489 1.00 46.81 94 HIS A CA 1
ATOM 680 C C . HIS A 1 94 ? 14.961 -12.265 -6.198 1.00 46.81 94 HIS A C 1
ATOM 682 O O . HIS A 1 94 ? 14.132 -12.939 -5.588 1.00 46.81 94 HIS A O 1
ATOM 688 N N . HIS A 1 95 ? 15.307 -11.045 -5.786 1.00 57.19 95 HIS A N 1
ATOM 689 C CA . HIS A 1 95 ? 14.518 -10.304 -4.806 1.00 57.19 95 HIS A CA 1
ATOM 690 C C . HIS A 1 95 ? 13.576 -9.391 -5.592 1.00 57.19 95 HIS A C 1
ATOM 692 O O . HIS A 1 95 ? 14.046 -8.591 -6.395 1.00 57.19 95 HIS A O 1
ATOM 698 N N . GLY A 1 96 ? 12.263 -9.559 -5.399 1.00 66.06 96 GLY A N 1
ATOM 699 C CA . GLY A 1 96 ? 11.210 -8.861 -6.149 1.00 66.06 96 GLY A CA 1
ATOM 700 C C . GLY A 1 96 ? 11.254 -7.328 -6.040 1.00 66.06 96 GLY A C 1
ATOM 701 O O . GLY A 1 96 ? 12.165 -6.767 -5.435 1.00 66.06 96 GLY A O 1
ATOM 702 N N . PRO A 1 97 ? 10.263 -6.621 -6.598 1.00 77.75 97 PRO A N 1
ATOM 703 C CA . PRO A 1 97 ? 10.315 -5.176 -6.728 1.00 77.75 97 PRO A CA 1
ATOM 704 C C . PRO A 1 97 ? 10.095 -4.511 -5.362 1.00 77.75 97 PRO A C 1
ATOM 706 O O . PRO A 1 97 ? 9.526 -5.137 -4.450 1.00 77.75 97 PRO A O 1
ATOM 709 N N . PRO A 1 98 ? 10.474 -3.229 -5.207 1.00 83.94 98 PRO A N 1
ATOM 710 C CA . PRO A 1 98 ? 10.056 -2.440 -4.059 1.00 83.94 98 PRO A CA 1
ATOM 711 C C . PRO A 1 98 ? 8.555 -2.606 -3.827 1.00 83.94 98 PRO A C 1
ATOM 713 O O . PRO A 1 98 ? 7.755 -2.605 -4.767 1.00 83.94 98 PRO A O 1
ATOM 716 N N . THR A 1 99 ? 8.180 -2.839 -2.574 1.00 87.31 99 THR A N 1
ATOM 717 C CA . THR A 1 99 ? 6.798 -3.162 -2.214 1.00 87.31 99 THR A CA 1
ATOM 718 C C . THR A 1 99 ? 6.369 -2.318 -1.027 1.00 87.31 99 THR A C 1
ATOM 720 O O . THR A 1 99 ? 7.062 -2.278 -0.010 1.00 87.31 99 THR A O 1
ATOM 723 N N . LEU A 1 100 ? 5.197 -1.698 -1.131 1.00 91.62 100 LEU A N 1
ATOM 724 C CA . LEU A 1 100 ? 4.502 -1.101 0.003 1.00 91.62 100 LEU A CA 1
ATOM 725 C C . LEU A 1 100 ? 3.373 -2.045 0.422 1.00 91.62 100 LEU A C 1
ATOM 727 O O . LEU A 1 100 ? 2.500 -2.376 -0.373 1.00 91.62 100 LEU A O 1
ATOM 731 N N . GLU A 1 101 ? 3.428 -2.524 1.658 1.00 92.38 101 GLU A N 1
ATOM 732 C CA . GLU A 1 101 ? 2.463 -3.456 2.238 1.00 92.38 101 GLU A CA 1
ATOM 733 C C . GLU A 1 101 ? 1.598 -2.721 3.268 1.00 92.38 101 GLU A C 1
ATOM 735 O O . GLU A 1 101 ? 2.127 -2.050 4.155 1.00 92.38 101 GLU A O 1
ATOM 740 N N . ILE A 1 102 ? 0.277 -2.858 3.166 1.00 93.81 102 ILE A N 1
ATOM 741 C CA . ILE A 1 102 ? -0.693 -2.328 4.126 1.00 93.81 102 ILE A CA 1
ATOM 742 C C . ILE A 1 102 ? -1.446 -3.508 4.734 1.00 93.81 102 ILE A C 1
ATOM 744 O O . ILE A 1 102 ? -2.199 -4.205 4.051 1.00 93.81 102 ILE A O 1
ATOM 748 N N . GLN A 1 103 ? -1.234 -3.742 6.025 1.00 93.12 103 GLN A N 1
ATOM 749 C CA . GLN A 1 103 ? -1.958 -4.754 6.788 1.00 93.12 103 GLN A CA 1
ATOM 750 C C . GLN A 1 103 ? -3.180 -4.133 7.453 1.00 93.12 103 GLN A C 1
ATOM 752 O O . GLN A 1 103 ? -3.093 -3.020 7.972 1.00 93.12 103 GLN A O 1
ATOM 757 N N . TYR A 1 104 ? -4.272 -4.898 7.505 1.00 91.88 104 TYR A N 1
ATOM 758 C CA . TYR A 1 104 ? -5.561 -4.451 8.043 1.00 91.88 104 TYR A CA 1
ATOM 759 C C . TYR A 1 104 ? -6.156 -3.286 7.238 1.00 91.88 104 TYR A C 1
ATOM 761 O O . TYR A 1 104 ? -6.713 -2.338 7.791 1.00 91.88 104 TYR A O 1
ATOM 769 N N . ALA A 1 105 ? -6.005 -3.347 5.911 1.00 89.75 105 ALA A N 1
ATOM 770 C CA . ALA A 1 105 ? -6.435 -2.296 4.994 1.00 89.75 105 ALA A CA 1
ATOM 771 C C . ALA A 1 105 ? -7.950 -2.022 5.053 1.00 89.75 105 ALA A C 1
ATOM 773 O O . ALA A 1 105 ? -8.380 -0.921 4.726 1.00 89.75 105 ALA A O 1
ATOM 774 N N . GLU A 1 106 ? -8.753 -2.979 5.531 1.00 90.62 106 GLU A N 1
ATOM 775 C CA . GLU A 1 106 ? -10.191 -2.803 5.756 1.00 90.62 106 GLU A CA 1
ATOM 776 C C . GLU A 1 106 ? -10.536 -1.667 6.736 1.00 90.62 106 GLU A C 1
ATOM 778 O O . GLU A 1 106 ? -11.649 -1.150 6.703 1.00 90.62 106 GLU A O 1
ATOM 783 N N . ALA A 1 107 ? -9.600 -1.267 7.606 1.00 92.06 107 ALA A N 1
ATOM 784 C CA . ALA A 1 107 ? -9.798 -0.159 8.539 1.00 92.06 107 ALA A CA 1
ATOM 785 C C . ALA A 1 107 ? -9.662 1.225 7.872 1.00 92.06 107 ALA A C 1
ATOM 787 O O . ALA A 1 107 ? -10.061 2.231 8.460 1.00 92.06 107 ALA A O 1
ATOM 788 N N . LEU A 1 108 ? -9.113 1.293 6.652 1.00 93.00 108 LEU A N 1
ATOM 789 C CA . LEU A 1 108 ? -8.929 2.531 5.891 1.00 93.00 108 LEU A CA 1
ATOM 790 C C . LEU A 1 108 ? -10.181 2.834 5.056 1.00 93.00 108 LEU A C 1
ATOM 792 O O . LEU A 1 108 ? -10.195 2.703 3.832 1.00 93.00 108 LEU A O 1
ATOM 796 N N . THR A 1 109 ? -11.260 3.215 5.738 1.00 92.44 109 THR A N 1
ATOM 797 C CA . THR A 1 109 ? -12.594 3.391 5.142 1.00 92.44 109 THR A CA 1
ATOM 798 C C . THR A 1 109 ? -12.689 4.531 4.125 1.00 92.44 109 THR A C 1
ATOM 800 O O . THR A 1 109 ? -13.634 4.553 3.340 1.00 92.44 109 THR A O 1
ATOM 803 N N . LEU A 1 110 ? -11.715 5.449 4.090 1.00 92.88 110 LEU A N 1
ATOM 804 C CA . LEU A 1 110 ? -11.640 6.511 3.081 1.00 92.88 110 LEU A CA 1
ATOM 805 C C . LEU A 1 110 ? -10.993 6.048 1.767 1.00 92.88 110 LEU A C 1
ATOM 807 O O . LEU A 1 110 ? -10.870 6.848 0.843 1.00 92.88 110 LEU A O 1
ATOM 811 N N . VAL A 1 111 ? -10.578 4.781 1.666 1.00 92.69 111 VAL A N 1
ATOM 812 C CA . VAL A 1 111 ? -10.042 4.179 0.440 1.00 92.69 111 VAL A CA 1
ATOM 813 C C . VAL A 1 111 ? -11.124 3.287 -0.181 1.00 92.69 111 VAL A C 1
ATOM 815 O O . VAL A 1 111 ? -11.284 2.142 0.250 1.00 92.69 111 VAL A O 1
ATOM 818 N N . PRO A 1 112 ? -11.865 3.748 -1.211 1.00 91.75 112 PRO A N 1
ATOM 819 C CA . PRO A 1 112 ? -13.022 3.017 -1.736 1.00 91.75 112 PRO A CA 1
ATOM 820 C C . PRO A 1 112 ? -12.696 1.594 -2.198 1.00 91.75 112 PRO A C 1
ATOM 822 O O . PRO A 1 112 ? -13.500 0.683 -2.025 1.00 91.75 112 PRO A O 1
ATOM 825 N N . ALA A 1 113 ? -11.487 1.381 -2.725 1.00 90.06 113 ALA A N 1
ATOM 826 C CA . ALA A 1 113 ? -11.015 0.075 -3.179 1.00 90.06 113 ALA A CA 1
ATOM 827 C C . ALA A 1 113 ? -10.926 -0.980 -2.063 1.00 90.06 113 ALA A C 1
ATOM 829 O O . ALA A 1 113 ? -10.877 -2.171 -2.365 1.00 90.06 113 ALA A O 1
ATOM 830 N N . PHE A 1 114 ? -10.865 -0.563 -0.794 1.00 91.00 114 PHE A N 1
ATOM 831 C CA . PHE A 1 114 ? -10.738 -1.459 0.358 1.00 91.00 114 PHE A CA 1
ATOM 832 C C . PHE A 1 114 ? -12.086 -1.754 1.024 1.00 91.00 114 PHE A C 1
ATOM 834 O O . PHE A 1 114 ? -12.171 -2.615 1.905 1.00 91.00 114 PHE A O 1
ATOM 841 N N . LEU A 1 115 ? -13.156 -1.084 0.584 1.00 87.75 115 LEU A N 1
ATOM 842 C CA . LEU A 1 115 ? -14.505 -1.353 1.059 1.00 87.75 115 LEU A CA 1
ATOM 843 C C . LEU A 1 115 ? -14.897 -2.793 0.707 1.00 87.75 115 LEU A C 1
ATOM 845 O O . LEU A 1 115 ? -14.778 -3.241 -0.431 1.00 87.75 115 LEU A O 1
ATOM 849 N N . GLY A 1 116 ? -15.344 -3.541 1.714 1.00 83.88 116 GLY A N 1
ATOM 850 C CA . GLY A 1 116 ? -15.697 -4.955 1.563 1.00 83.88 116 GLY A CA 1
ATOM 851 C C . GLY A 1 116 ? -14.518 -5.927 1.664 1.00 83.88 116 GLY A C 1
ATOM 852 O O . GLY A 1 116 ? -14.714 -7.136 1.515 1.00 83.88 116 GLY A O 1
ATOM 853 N N . PHE A 1 117 ? -13.301 -5.456 1.956 1.00 87.88 117 PHE A N 1
ATOM 854 C CA . PHE A 1 117 ? -12.216 -6.362 2.326 1.00 87.88 117 PHE A CA 1
ATOM 855 C C . PHE A 1 117 ? -12.544 -7.111 3.614 1.00 87.88 117 PHE A C 1
ATOM 857 O O . PHE A 1 117 ? -13.130 -6.579 4.557 1.00 87.88 117 PHE A O 1
ATOM 864 N N . LYS A 1 118 ? -12.150 -8.387 3.655 1.00 85.44 118 LYS A N 1
ATOM 865 C CA . LYS A 1 118 ? -12.265 -9.196 4.869 1.00 85.44 118 LYS A CA 1
ATOM 866 C C . LYS A 1 118 ? -11.264 -8.689 5.907 1.00 85.44 118 LYS A C 1
ATOM 868 O O . LYS A 1 118 ? -10.218 -8.148 5.551 1.00 85.44 118 LYS A O 1
ATOM 873 N N . LYS A 1 119 ? -11.547 -8.934 7.187 1.00 81.69 119 LYS A N 1
ATOM 874 C CA . LYS A 1 119 ? -10.596 -8.639 8.267 1.00 81.69 119 LYS A CA 1
ATOM 875 C C . LYS A 1 119 ? -9.237 -9.286 7.988 1.00 81.69 119 LYS A C 1
ATOM 877 O O . LYS A 1 119 ? -9.194 -10.433 7.539 1.00 81.69 119 LYS A O 1
ATOM 882 N N . LYS A 1 120 ? -8.154 -8.585 8.334 1.00 82.81 120 LYS A N 1
ATOM 883 C CA . LYS A 1 120 ? -6.756 -9.005 8.119 1.00 82.81 120 LYS A CA 1
ATOM 884 C C . LYS A 1 120 ? -6.332 -9.037 6.646 1.00 82.81 120 LYS A C 1
ATOM 886 O O . LYS A 1 120 ? -5.379 -9.742 6.311 1.00 82.81 120 LYS A O 1
ATOM 891 N N . THR A 1 121 ? -7.014 -8.309 5.760 1.00 85.81 121 THR A N 1
ATOM 892 C CA . THR A 1 121 ? -6.585 -8.255 4.357 1.00 85.81 121 THR A CA 1
ATOM 893 C C . THR A 1 121 ? -5.255 -7.516 4.264 1.00 85.81 121 THR A C 1
ATOM 895 O O . THR A 1 121 ? -5.080 -6.438 4.836 1.00 85.81 121 THR A O 1
ATOM 898 N N . VAL A 1 122 ? -4.312 -8.118 3.53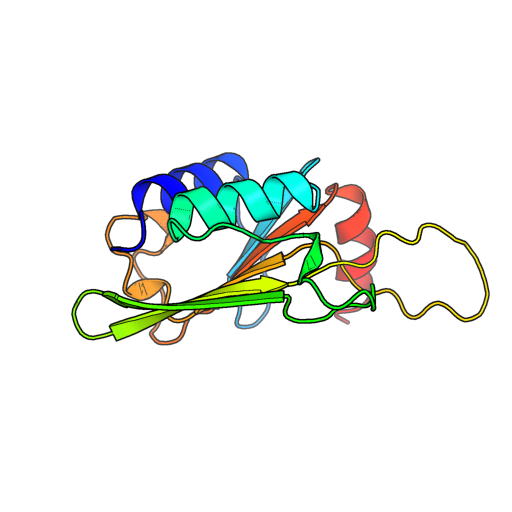9 1.00 88.31 122 VAL A N 1
ATOM 899 C CA . VAL A 1 122 ? -3.031 -7.498 3.203 1.00 88.31 122 VAL A CA 1
ATOM 900 C C . VAL A 1 122 ? -3.109 -6.970 1.778 1.00 88.31 122 VAL A C 1
ATOM 902 O O . VAL A 1 122 ? -3.406 -7.720 0.839 1.00 88.31 122 VAL A O 1
ATOM 905 N N . VAL A 1 123 ? -2.840 -5.677 1.641 1.00 90.38 123 VAL A N 1
ATOM 906 C CA . VAL A 1 123 ? -2.671 -4.996 0.360 1.00 90.38 123 VAL A CA 1
ATOM 907 C C . VAL A 1 123 ? -1.185 -4.866 0.079 1.00 90.38 123 VAL A C 1
ATOM 909 O O . VAL A 1 123 ? -0.431 -4.437 0.948 1.00 90.38 123 VAL A O 1
ATOM 912 N N . GLU A 1 124 ? -0.763 -5.210 -1.130 1.00 90.12 124 GLU A N 1
ATOM 913 C CA . GLU A 1 124 ? 0.598 -4.969 -1.601 1.00 90.12 124 GLU A CA 1
ATOM 914 C C . GLU A 1 124 ? 0.563 -4.088 -2.838 1.00 90.12 124 GLU A C 1
ATOM 916 O O . GLU A 1 124 ? -0.154 -4.390 -3.784 1.00 90.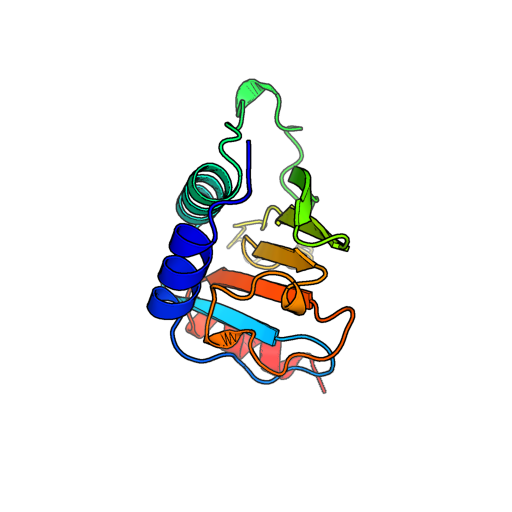12 124 GLU A O 1
ATOM 921 N N . VAL A 1 125 ? 1.370 -3.035 -2.860 1.00 90.06 125 VAL A N 1
ATOM 922 C CA . VAL A 1 125 ? 1.634 -2.242 -4.060 1.00 90.06 125 VAL A CA 1
ATOM 923 C C . VAL A 1 125 ? 3.069 -2.502 -4.486 1.00 90.06 125 VAL A C 1
ATOM 925 O O . VAL A 1 125 ? 4.008 -2.203 -3.746 1.00 90.06 125 VAL A O 1
ATOM 928 N N . LYS A 1 126 ? 3.225 -3.113 -5.658 1.00 87.00 126 LYS A N 1
ATOM 929 C CA . LYS A 1 126 ? 4.501 -3.451 -6.293 1.00 87.00 126 LYS A CA 1
ATOM 930 C C . LYS A 1 126 ? 4.897 -2.309 -7.224 1.00 87.00 126 LYS A C 1
ATOM 932 O O . LYS A 1 126 ? 4.107 -1.929 -8.081 1.00 87.00 126 LYS A O 1
ATOM 937 N N . TYR A 1 127 ? 6.110 -1.793 -7.075 1.00 85.69 127 TYR A N 1
ATOM 938 C CA . TYR A 1 127 ? 6.656 -0.719 -7.907 1.00 85.69 127 TYR A CA 1
ATOM 939 C C . TYR A 1 127 ? 7.599 -1.349 -8.931 1.00 85.69 127 TYR A C 1
ATOM 941 O O . TYR A 1 127 ? 8.762 -1.598 -8.624 1.00 85.69 127 TYR A O 1
ATOM 949 N N . SER A 1 128 ? 7.055 -1.727 -10.085 1.00 76.50 128 SER A N 1
ATOM 950 C CA . SER A 1 128 ? 7.740 -2.535 -11.102 1.00 76.50 128 SER A CA 1
ATOM 951 C C . SER A 1 128 ? 7.105 -2.278 -12.455 1.00 76.50 128 SER A C 1
ATOM 953 O O . SER A 1 128 ? 5.930 -1.921 -12.521 1.00 76.50 128 SER A O 1
ATOM 955 N N . THR A 1 129 ? 7.825 -2.551 -13.536 1.00 66.81 129 THR A N 1
ATOM 956 C CA . THR A 1 129 ? 7.193 -2.596 -14.854 1.00 66.81 129 THR A CA 1
ATOM 957 C C . THR A 1 129 ? 6.298 -3.834 -14.986 1.00 66.81 129 THR A C 1
ATOM 959 O O . THR A 1 129 ? 6.636 -4.911 -14.487 1.00 66.81 129 THR A O 1
ATOM 962 N N . ARG A 1 130 ? 5.147 -3.738 -15.668 1.00 55.69 130 ARG A N 1
ATOM 963 C CA . ARG A 1 130 ? 4.239 -4.901 -15.850 1.00 55.69 130 ARG A CA 1
ATOM 964 C C . ARG A 1 130 ? 4.926 -6.117 -16.496 1.00 55.69 130 ARG A C 1
ATOM 966 O O . ARG A 1 130 ? 4.568 -7.254 -16.187 1.00 55.69 130 ARG A O 1
ATOM 973 N N . ALA A 1 131 ? 5.934 -5.886 -17.340 1.00 55.47 131 ALA A N 1
ATOM 974 C CA . ALA A 1 131 ? 6.736 -6.928 -17.984 1.00 55.47 131 ALA A CA 1
ATOM 975 C C . ALA A 1 131 ? 7.566 -7.769 -16.991 1.00 55.47 131 ALA A C 1
ATOM 977 O O . ALA A 1 131 ? 7.768 -8.962 -17.214 1.00 55.47 131 ALA A O 1
ATOM 978 N N . GLU A 1 132 ? 8.009 -7.184 -15.875 1.00 54.72 132 GLU A N 1
ATOM 979 C CA . GLU A 1 132 ? 8.741 -7.899 -14.819 1.00 54.72 132 GLU A CA 1
ATOM 980 C C . GLU A 1 132 ? 7.822 -8.831 -14.019 1.00 54.72 132 GLU A C 1
ATOM 982 O O . GLU A 1 132 ? 8.255 -9.891 -13.573 1.00 54.72 132 GLU A O 1
ATOM 987 N N . PHE A 1 133 ? 6.537 -8.485 -13.893 1.00 52.81 133 PHE A N 1
ATOM 988 C CA . PHE A 1 133 ? 5.567 -9.290 -13.149 1.00 52.81 133 PHE A CA 1
ATOM 989 C C . PHE A 1 133 ? 5.049 -10.499 -13.936 1.00 52.81 133 PHE A C 1
ATOM 991 O O . PHE A 1 133 ? 4.780 -11.539 -13.335 1.00 52.81 133 PHE A O 1
ATOM 998 N N . ALA A 1 134 ? 4.953 -10.406 -15.269 1.00 51.47 134 ALA A N 1
ATOM 999 C CA . ALA A 1 134 ? 4.610 -11.551 -16.120 1.00 51.47 134 ALA A CA 1
ATOM 1000 C C . ALA A 1 134 ? 5.577 -12.726 -15.891 1.00 51.47 134 ALA A C 1
ATOM 1002 O O . ALA A 1 134 ? 5.146 -13.865 -15.758 1.00 51.47 134 ALA A O 1
ATOM 1003 N N . ARG A 1 135 ? 6.868 -12.423 -15.692 1.00 49.97 135 ARG A N 1
ATOM 1004 C CA . ARG A 1 135 ? 7.895 -13.416 -15.349 1.00 49.97 135 ARG A CA 1
ATOM 1005 C C . ARG A 1 135 ? 7.709 -14.050 -13.969 1.00 49.97 135 ARG A C 1
ATOM 1007 O O . ARG A 1 135 ? 8.317 -15.078 -13.721 1.00 49.97 135 ARG A O 1
ATOM 1014 N N . TRP A 1 136 ? 6.927 -13.461 -13.062 1.00 47.97 136 TRP A N 1
ATOM 1015 C CA . TRP A 1 136 ? 6.678 -14.002 -11.717 1.00 47.97 136 TRP A CA 1
ATOM 1016 C C . TRP A 1 136 ? 5.345 -14.738 -11.587 1.00 47.97 136 TRP A C 1
ATOM 1018 O O . TRP A 1 136 ? 5.226 -15.608 -10.726 1.00 47.97 136 TRP A O 1
ATOM 1028 N N . ALA A 1 137 ? 4.364 -14.427 -12.438 1.00 43.53 137 ALA A N 1
ATOM 1029 C CA . ALA A 1 137 ? 3.103 -15.164 -12.505 1.00 43.53 137 ALA A CA 1
ATOM 1030 C C . ALA A 1 137 ? 3.315 -16.634 -12.921 1.00 43.53 137 ALA A C 1
ATOM 1032 O O . ALA A 1 137 ? 2.608 -17.508 -12.423 1.00 43.53 137 ALA A O 1
ATOM 1033 N N . ASP A 1 138 ? 4.341 -16.910 -13.731 1.00 41.06 138 ASP A N 1
ATOM 1034 C CA . ASP A 1 138 ? 4.704 -18.266 -14.170 1.00 41.06 138 ASP A CA 1
ATOM 1035 C C . ASP A 1 138 ? 5.281 -19.155 -13.048 1.00 41.06 138 ASP A C 1
ATOM 1037 O O . ASP A 1 138 ? 5.277 -20.376 -13.168 1.00 41.06 138 ASP A O 1
ATOM 1041 N N . TYR A 1 1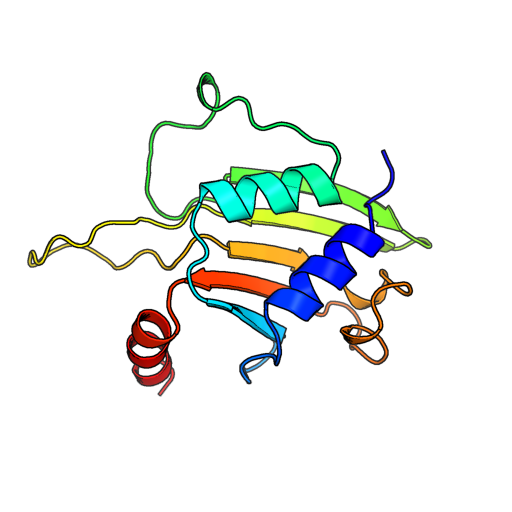39 ? 5.734 -18.579 -11.928 1.00 37.03 139 TYR A N 1
ATOM 1042 C CA . TYR A 1 139 ? 6.274 -19.333 -10.782 1.00 37.03 139 TYR A CA 1
ATOM 1043 C C . TYR A 1 139 ? 5.228 -19.651 -9.702 1.00 37.03 139 TYR A C 1
ATOM 1045 O O . TYR A 1 139 ? 5.567 -20.220 -8.665 1.00 37.03 139 TYR A O 1
ATOM 1053 N N . ALA A 1 140 ? 3.968 -19.257 -9.904 1.00 32.97 140 ALA A N 1
ATOM 1054 C CA . ALA A 1 140 ? 2.872 -19.525 -8.971 1.00 32.97 140 ALA A CA 1
ATOM 1055 C C . ALA A 1 140 ? 2.093 -20.818 -9.292 1.00 32.97 140 ALA A C 1
ATOM 1057 O O . ALA A 1 140 ? 0.988 -21.000 -8.763 1.00 32.97 140 ALA A O 1
ATOM 1058 N N . VAL A 1 141 ? 2.653 -21.680 -10.152 1.00 33.47 141 VAL A N 1
ATOM 1059 C CA . VAL A 1 141 ? 2.118 -23.006 -10.501 1.00 33.47 141 VAL A CA 1
ATOM 1060 C C . VAL A 1 141 ? 2.684 -24.068 -9.567 1.00 33.47 141 VAL A C 1
ATOM 1062 O O . VAL A 1 141 ? 3.927 -24.175 -9.482 1.00 33.47 141 VAL A O 1
#